Protein AF-A0A0B6Y7F7-F1 (afdb_monomer_lite)

InterPro domains:
  IPR023214 HAD superfamily [G3DSA:3.40.50.1000] (37-181)
  IPR036412 HAD-like superfamily [SSF56784] (35-90)

pLDDT: mean 81.98, std 19.44, range [33.53, 97.69]

Secondary structure (DSSP, 8-state):
--HHHHHHHHHHHHHHHT-SSSHHHHHHHHHHHHSSS-----------PPPTTHHHHHHHHHHTT-------SS-HHHHHHHHHHTTSS-TTSPPPEEE--SSHHHHHHHHHHHHHHHHHHHHHHTTTS------S----------TTT---PPPP-TTTT--EEE-HHHHHHHTSGGG---

Organism: NCBI:txid1028688

Sequence (182 aa):
IDEDVFNQWQKNHHEASTSMDDRDGKLDSIYEEIEQNMLLIGATAIEDKLQDGVPETIANLALAGIKIWVLTGDKQETAINIGYSCRLLTDEMEEPFIIDAETEEEVESQMKKALEDIDAAKNKRNKSGPDVAYHNGSTKREFSYDTDNGDVSMPEDDNADFALIMNGHSLAHALKPGLEMT

Foldseek 3Di:
DDPVVVVVLVVQCVVLCPDPPPSVVSNVVSVVVVPPPDDCPDDDDDQDDDDPCQLVVLVVCVVVVHDDDDDDPDDLVVVVSVCPVSVVDDPQADDEQEQDDQDLVSLLVSVVVVVVVLVVVLVVVVVPDDPDDDDDDDDDQDWDADPPPRDTDGDDDSPSRYHYHYDPNSVVSCPDPVNPDD

Structure (mmCIF, N/CA/C/O backbone):
data_AF-A0A0B6Y7F7-F1
#
_entry.id   AF-A0A0B6Y7F7-F1
#
loop_
_atom_site.group_PDB
_atom_site.id
_atom_site.type_symbol
_atom_site.label_atom_id
_atom_site.label_alt_id
_atom_site.label_comp_id
_atom_site.label_asym_id
_atom_site.label_entity_id
_atom_site.label_seq_id
_atom_site.pdbx_PDB_ins_code
_atom_site.Cartn_x
_atom_site.Cartn_y
_atom_site.Cartn_z
_atom_site.occupancy
_atom_site.B_iso_or_equiv
_atom_site.auth_seq_id
_atom_site.auth_comp_id
_atom_site.auth_asym_id
_atom_site.auth_atom_id
_atom_site.pdbx_PDB_model_num
ATOM 1 N N . ILE A 1 1 ? -23.070 -17.511 18.669 1.00 83.81 1 ILE A N 1
ATOM 2 C CA . ILE A 1 1 ? -23.006 -16.588 19.825 1.00 83.81 1 ILE A CA 1
ATOM 3 C C . ILE A 1 1 ? -24.232 -16.869 20.676 1.00 83.81 1 ILE A C 1
ATOM 5 O O . ILE A 1 1 ? -25.278 -17.150 20.100 1.00 83.81 1 ILE A O 1
ATOM 9 N N . ASP A 1 2 ? -24.070 -16.910 21.995 1.00 94.00 2 ASP A N 1
ATOM 10 C CA . ASP A 1 2 ? -25.171 -17.132 22.937 1.00 94.00 2 ASP A CA 1
ATOM 11 C C . ASP A 1 2 ? -26.113 -15.912 22.989 1.00 94.00 2 ASP A C 1
ATOM 13 O O . ASP A 1 2 ? -25.676 -14.783 22.758 1.00 94.00 2 ASP A O 1
ATOM 17 N N . GLU A 1 3 ? -27.401 -16.130 23.256 1.00 94.69 3 GLU A N 1
ATOM 18 C CA . GLU A 1 3 ? -28.424 -15.078 23.212 1.00 94.69 3 GLU A CA 1
ATOM 19 C C . GLU A 1 3 ? -28.204 -14.003 24.289 1.00 94.69 3 GLU A C 1
ATOM 21 O O . GLU A 1 3 ? -28.339 -12.814 23.999 1.00 94.69 3 GLU A O 1
ATOM 26 N N . ASP A 1 4 ? -27.775 -14.383 25.495 1.00 94.69 4 ASP A N 1
ATOM 27 C CA . ASP A 1 4 ? -27.517 -13.428 26.579 1.00 94.69 4 ASP A CA 1
ATOM 28 C C . ASP A 1 4 ? -26.302 -12.547 26.265 1.00 94.69 4 ASP A C 1
ATOM 30 O O . ASP A 1 4 ? -26.316 -11.334 26.496 1.00 94.69 4 ASP A O 1
ATOM 34 N N . VAL A 1 5 ? -25.267 -13.147 25.667 1.00 92.31 5 VAL A N 1
ATOM 35 C CA . VAL A 1 5 ? -24.068 -12.435 25.203 1.00 92.31 5 VAL A CA 1
ATOM 36 C C . VAL A 1 5 ? -24.435 -11.435 24.110 1.00 92.31 5 VAL A C 1
ATOM 38 O O . VAL A 1 5 ? -24.018 -10.279 24.169 1.00 92.31 5 VAL A O 1
ATOM 41 N N . PHE A 1 6 ? -25.250 -11.852 23.139 1.00 94.75 6 PHE A N 1
AT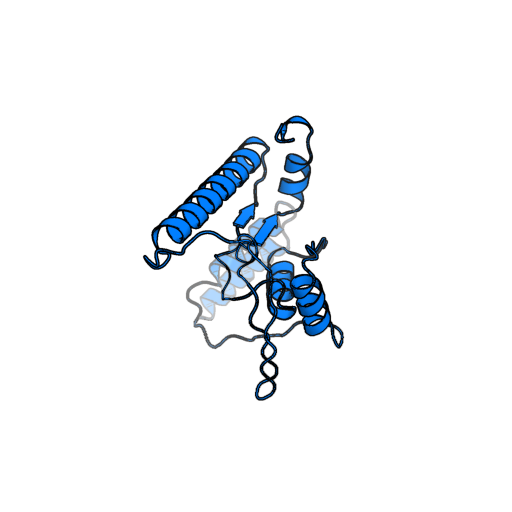OM 42 C CA . PHE A 1 6 ? -25.710 -10.967 22.073 1.00 94.75 6 PHE A CA 1
ATOM 43 C C . PHE A 1 6 ? -26.552 -9.806 22.612 1.00 94.75 6 PHE A C 1
ATOM 45 O O . PHE A 1 6 ? -26.316 -8.660 22.239 1.00 94.75 6 PHE A O 1
ATOM 52 N N . ASN A 1 7 ? -27.498 -10.073 23.515 1.00 96.19 7 ASN A N 1
ATOM 53 C CA . ASN A 1 7 ? -28.357 -9.040 24.097 1.00 96.19 7 ASN A CA 1
ATOM 54 C C . ASN A 1 7 ? -27.550 -8.007 24.898 1.00 96.19 7 ASN A C 1
ATOM 56 O O . ASN A 1 7 ? -27.803 -6.803 24.803 1.00 96.19 7 ASN A O 1
ATOM 60 N N . GLN A 1 8 ? -26.550 -8.459 25.661 1.00 95.19 8 GLN A N 1
ATOM 61 C CA . GLN A 1 8 ? -25.658 -7.563 26.392 1.00 95.19 8 GLN A CA 1
ATOM 62 C C . GLN A 1 8 ? -24.797 -6.722 25.441 1.00 95.19 8 GLN A C 1
ATOM 64 O O . GLN A 1 8 ? -24.706 -5.506 25.618 1.00 95.19 8 GLN A O 1
ATOM 69 N N . TRP A 1 9 ? -24.215 -7.344 24.413 1.00 95.94 9 TRP A N 1
ATOM 70 C CA . TRP A 1 9 ? -23.449 -6.636 23.387 1.00 95.94 9 TRP A CA 1
ATOM 71 C C . TRP A 1 9 ? -24.311 -5.606 22.647 1.00 95.94 9 TRP A C 1
ATOM 73 O O . TRP A 1 9 ? -23.900 -4.461 22.495 1.00 95.94 9 TRP A O 1
ATOM 83 N N . GLN A 1 10 ? -25.544 -5.958 22.269 1.00 96.56 10 GLN A N 1
ATOM 84 C CA . GLN A 1 10 ? -26.474 -5.062 21.575 1.00 96.56 10 GLN A CA 1
ATOM 85 C C . GLN A 1 10 ? -26.805 -3.821 22.409 1.00 96.56 10 GLN A C 1
ATOM 87 O O . GLN A 1 10 ? -26.907 -2.716 21.873 1.00 96.56 10 GLN A O 1
ATOM 92 N N . LYS A 1 11 ? -26.964 -3.983 23.726 1.00 96.69 11 LYS A N 1
ATOM 93 C CA . LYS A 1 11 ? -27.178 -2.852 24.630 1.00 96.69 11 LYS A CA 1
ATOM 94 C C . LYS A 1 11 ? -25.962 -1.922 24.652 1.00 96.69 11 LYS A C 1
ATOM 96 O O . LYS A 1 11 ? -26.125 -0.715 24.485 1.00 96.69 11 LYS A O 1
ATOM 101 N N . ASN A 1 12 ? -24.763 -2.483 24.799 1.00 95.81 12 ASN A N 1
ATOM 102 C CA . ASN A 1 12 ? -23.517 -1.716 24.814 1.00 95.81 12 ASN A CA 1
ATOM 103 C C . ASN A 1 12 ? -23.276 -1.010 23.466 1.00 95.81 12 ASN A C 1
ATOM 105 O O . ASN A 1 12 ? -22.910 0.163 23.433 1.00 95.81 12 ASN A O 1
ATOM 109 N N . HIS A 1 13 ? -23.565 -1.691 22.353 1.00 97.69 13 HIS A N 1
ATOM 110 C CA . HIS A 1 13 ? -23.526 -1.122 21.005 1.00 97.69 13 HIS A CA 1
ATOM 111 C C . HIS A 1 13 ? -24.481 0.062 20.864 1.00 97.69 13 HIS A C 1
ATOM 113 O O . HIS A 1 13 ? -24.090 1.113 20.357 1.00 97.69 13 HIS A O 1
ATOM 119 N N . HIS A 1 14 ? -25.711 -0.055 21.372 1.00 97.44 14 HIS A N 1
ATOM 120 C CA . HIS A 1 14 ? -26.667 1.047 21.328 1.00 97.44 14 HIS A CA 1
ATOM 121 C C . HIS A 1 14 ? -26.173 2.270 22.117 1.00 97.44 14 HIS A C 1
ATOM 123 O O . HIS A 1 14 ? -26.224 3.393 21.607 1.00 97.44 14 HIS A O 1
ATOM 129 N N . GLU A 1 15 ? -25.641 2.059 23.322 1.00 96.75 15 GLU A N 1
ATOM 130 C CA . GLU A 1 15 ? -25.060 3.118 24.156 1.00 96.75 15 GLU A CA 1
ATOM 131 C C . GLU A 1 15 ? -23.857 3.795 23.471 1.00 96.75 15 GLU A C 1
ATOM 133 O O . GLU A 1 15 ? -23.774 5.025 23.451 1.00 96.75 15 GLU A O 1
ATOM 138 N N . ALA A 1 16 ? -22.969 3.023 22.837 1.00 96.50 16 ALA A N 1
ATOM 139 C CA . ALA A 1 16 ? -21.851 3.556 22.058 1.00 96.50 16 ALA A CA 1
ATOM 140 C C . ALA A 1 16 ? -22.337 4.341 20.827 1.00 96.50 16 ALA A C 1
ATOM 142 O O . ALA A 1 16 ? -21.927 5.481 20.625 1.00 96.50 16 ALA A O 1
ATOM 143 N N . SER A 1 17 ? -23.277 3.790 20.051 1.00 96.75 17 SER A N 1
ATOM 144 C CA . SER A 1 17 ? -23.792 4.393 18.808 1.00 96.75 17 SER A CA 1
ATOM 145 C C . SER A 1 17 ? -24.520 5.726 19.011 1.00 96.75 17 SER A C 1
ATOM 147 O O . SER A 1 17 ? -24.557 6.565 18.108 1.00 96.75 17 SER A O 1
ATOM 149 N N . THR A 1 18 ? -25.088 5.929 20.201 1.00 97.19 18 THR A N 1
ATOM 150 C CA . THR A 1 18 ? -25.809 7.149 20.586 1.00 97.19 18 THR A CA 1
ATOM 151 C C . THR A 1 18 ? -24.943 8.124 21.383 1.00 97.19 18 THR A C 1
ATOM 153 O O . THR A 1 18 ? -25.425 9.182 21.793 1.00 97.19 18 THR A O 1
ATOM 156 N N . SER A 1 19 ? -23.660 7.806 21.587 1.00 96.12 19 SER A N 1
ATOM 157 C CA . SER A 1 19 ? -22.736 8.671 22.311 1.00 96.12 19 SER A CA 1
ATOM 158 C C . SER A 1 19 ? -22.403 9.935 21.517 1.00 96.12 19 SER A C 1
ATOM 160 O O . SER A 1 19 ? -22.168 9.887 20.310 1.00 96.12 19 SER A O 1
ATOM 162 N N . MET A 1 20 ? -22.370 11.074 22.211 1.00 96.44 20 MET A N 1
ATOM 163 C CA . MET A 1 20 ? -21.986 12.370 21.635 1.00 96.44 20 MET A CA 1
ATOM 164 C C . MET A 1 20 ? -20.474 12.618 21.717 1.00 96.44 20 MET A C 1
ATOM 166 O O . MET A 1 20 ? -19.950 13.425 20.955 1.00 96.44 20 MET A O 1
ATOM 170 N N . ASP A 1 21 ? -19.787 11.906 22.615 1.00 96.31 21 ASP A N 1
ATOM 171 C CA . ASP A 1 21 ? -18.350 12.024 22.854 1.00 96.31 21 ASP A CA 1
ATOM 172 C C . ASP A 1 21 ? -17.646 10.747 22.397 1.00 96.31 21 ASP A C 1
ATOM 174 O O . ASP A 1 21 ? -18.016 9.660 22.849 1.00 96.31 21 ASP A O 1
ATOM 178 N N . ASP A 1 22 ? -16.625 10.886 21.548 1.00 95.50 22 ASP A N 1
ATOM 179 C CA . ASP A 1 22 ? -15.765 9.788 21.073 1.00 95.50 22 ASP A CA 1
ATOM 180 C C . ASP A 1 22 ? -16.545 8.541 20.618 1.00 95.50 22 ASP A C 1
ATOM 182 O O . ASP A 1 22 ? -16.312 7.410 21.044 1.00 95.50 22 ASP A O 1
ATOM 186 N N . ARG A 1 23 ? -17.572 8.770 19.794 1.00 97.00 23 ARG A N 1
ATOM 187 C CA . ARG A 1 23 ? -18.459 7.709 19.312 1.00 97.00 23 ARG A CA 1
ATOM 188 C C . ARG A 1 23 ? -17.696 6.634 18.543 1.00 97.00 23 ARG A C 1
ATOM 190 O O . ARG A 1 23 ? -17.978 5.456 18.731 1.00 97.00 23 ARG A O 1
ATOM 197 N N . ASP A 1 24 ? -16.771 7.050 17.685 1.00 96.69 24 ASP A N 1
ATOM 198 C CA . ASP A 1 24 ? -16.078 6.148 16.768 1.00 96.69 24 ASP A CA 1
ATOM 199 C C . ASP A 1 24 ? -15.145 5.209 17.551 1.00 96.69 24 ASP A C 1
ATOM 201 O O . ASP A 1 24 ? -15.302 3.999 17.442 1.00 96.69 24 ASP A O 1
ATOM 205 N N . GLY A 1 25 ? -14.325 5.723 18.481 1.00 97.19 25 GLY A N 1
ATOM 206 C CA . GLY A 1 25 ? -13.470 4.872 19.321 1.00 97.19 25 GLY A CA 1
ATOM 207 C C . GLY A 1 25 ? -14.250 3.917 20.238 1.00 97.19 25 GLY A C 1
ATOM 208 O O . GLY A 1 25 ? -13.846 2.771 20.458 1.00 97.19 25 GLY A O 1
ATOM 209 N N . LYS A 1 26 ? -15.417 4.347 20.742 1.00 96.44 26 LYS A N 1
ATOM 210 C CA . LYS A 1 26 ? -16.312 3.470 21.517 1.00 96.44 26 LYS A CA 1
ATOM 211 C C . LYS A 1 26 ? -16.902 2.359 20.661 1.00 96.44 26 LYS A C 1
ATOM 213 O O . LYS A 1 26 ? -17.012 1.234 21.135 1.00 96.44 26 LYS A O 1
ATOM 218 N N . LEU A 1 27 ? -17.315 2.669 19.434 1.00 97.50 27 LEU A N 1
ATOM 219 C CA . LEU A 1 27 ? -17.835 1.666 18.510 1.00 97.50 27 LEU A CA 1
ATOM 220 C C . LEU A 1 27 ? -16.746 0.674 18.107 1.00 97.50 27 LEU A C 1
ATOM 222 O O . LEU A 1 27 ? -17.010 -0.522 18.161 1.00 97.50 27 LEU A O 1
ATOM 226 N N . ASP A 1 28 ? -15.539 1.151 17.805 1.00 97.31 28 ASP A N 1
ATOM 227 C CA . ASP A 1 28 ? -14.390 0.301 17.478 1.00 97.31 28 ASP A CA 1
ATOM 228 C C . ASP A 1 28 ? -14.111 -0.700 18.606 1.00 97.31 28 ASP A C 1
ATOM 230 O O . ASP A 1 28 ? -14.058 -1.904 18.367 1.00 97.31 28 ASP A O 1
ATOM 234 N N . SER A 1 29 ? -14.086 -0.231 19.858 1.00 95.69 29 SER A N 1
ATOM 235 C CA . SER A 1 29 ? -13.922 -1.105 21.030 1.00 95.69 29 SER A CA 1
ATOM 236 C C . SER A 1 29 ? -15.024 -2.176 21.125 1.00 95.69 29 SER A C 1
ATOM 238 O O . SER A 1 29 ? -14.749 -3.341 21.401 1.00 95.69 29 SER A O 1
ATOM 240 N N . ILE A 1 30 ? -16.286 -1.805 20.870 1.00 96.38 30 ILE A N 1
ATOM 241 C CA . ILE A 1 30 ? -17.426 -2.739 20.901 1.00 96.38 30 ILE A CA 1
ATOM 242 C C . ILE A 1 30 ? -17.367 -3.758 19.752 1.00 96.38 30 ILE A C 1
ATOM 244 O O . ILE A 1 30 ? -17.801 -4.902 19.925 1.00 96.38 30 ILE A O 1
ATOM 248 N N . TYR A 1 31 ? -16.861 -3.374 18.580 1.00 96.25 31 TYR A N 1
ATOM 249 C CA . TYR A 1 31 ? -16.666 -4.297 17.461 1.00 96.25 31 TYR A CA 1
ATOM 250 C C . TYR A 1 31 ? -15.527 -5.277 17.740 1.00 96.25 31 TYR A C 1
ATOM 252 O O . TYR A 1 31 ? -15.712 -6.483 17.576 1.00 96.25 31 TYR A O 1
ATOM 260 N N . GLU A 1 32 ? -14.406 -4.800 18.282 1.00 95.56 32 GLU A N 1
ATOM 261 C CA . GLU A 1 32 ? -13.294 -5.663 18.676 1.00 95.56 32 GLU A CA 1
ATOM 262 C C . GLU A 1 32 ? -13.718 -6.733 19.690 1.00 95.56 32 GLU A C 1
ATOM 264 O O . GLU A 1 32 ? -13.277 -7.874 19.578 1.00 95.56 32 GLU A O 1
ATOM 269 N N . GLU A 1 33 ? -14.605 -6.422 20.643 1.00 92.31 33 GLU A N 1
ATOM 270 C CA . GLU A 1 33 ? -15.106 -7.395 21.628 1.00 92.31 33 GLU A CA 1
ATOM 271 C C . GLU A 1 33 ? -15.813 -8.604 20.990 1.00 92.31 33 GLU A C 1
ATOM 273 O O . GLU A 1 33 ? -15.671 -9.732 21.476 1.00 92.31 33 GLU A O 1
ATOM 278 N N . ILE A 1 34 ? -16.585 -8.390 19.917 1.00 93.38 34 ILE A N 1
ATOM 279 C CA . ILE A 1 34 ? -17.373 -9.450 19.268 1.00 93.38 34 ILE A CA 1
ATOM 280 C C . ILE A 1 34 ? -16.613 -10.152 18.137 1.00 93.38 34 ILE A C 1
ATOM 282 O O . ILE A 1 34 ? -16.885 -11.320 17.857 1.00 93.38 34 ILE A O 1
ATOM 286 N N . GLU A 1 35 ? -15.625 -9.492 17.533 1.00 94.25 35 GLU A N 1
ATOM 287 C CA . GLU A 1 35 ? -14.781 -10.020 16.448 1.00 94.25 35 GLU A CA 1
ATOM 288 C C . GLU A 1 35 ? -13.630 -10.920 16.947 1.00 94.25 35 GLU A C 1
ATOM 290 O O . GLU A 1 35 ? -12.629 -11.142 16.265 1.00 94.25 35 GLU A O 1
ATOM 295 N N . GLN A 1 36 ? -13.775 -11.510 18.136 1.00 91.50 36 GLN A N 1
ATOM 296 C CA . GLN A 1 36 ? -12.813 -12.452 18.710 1.00 91.50 36 GLN A CA 1
ATOM 297 C C . GLN A 1 36 ? -13.138 -13.906 18.344 1.00 91.50 36 GLN A C 1
ATOM 299 O O . GLN A 1 36 ? -14.297 -14.298 18.208 1.00 91.50 36 GLN A O 1
ATOM 304 N N . ASN A 1 37 ? -12.108 -14.758 18.274 1.00 92.31 37 ASN A N 1
ATOM 305 C CA . ASN A 1 37 ? -12.241 -16.208 18.045 1.00 92.31 37 ASN A CA 1
ATOM 306 C C . ASN A 1 37 ? -13.016 -16.583 16.763 1.00 92.31 37 ASN A C 1
ATOM 308 O O . ASN A 1 37 ? -13.730 -17.590 16.726 1.00 92.31 37 ASN A O 1
ATOM 312 N N . MET A 1 38 ? -12.882 -15.778 15.707 1.00 94.00 38 MET A N 1
ATOM 313 C CA . MET A 1 38 ? -13.478 -16.073 14.406 1.00 94.00 38 MET A CA 1
ATOM 314 C C . MET A 1 38 ? -12.866 -17.332 13.775 1.00 94.00 38 MET A C 1
ATOM 316 O O . MET A 1 38 ? -11.679 -17.622 13.930 1.00 94.00 38 MET A O 1
ATOM 320 N N . LEU A 1 39 ? -13.681 -18.071 13.020 1.00 94.88 39 LEU A N 1
ATOM 321 C CA . LEU A 1 39 ? -13.223 -19.193 12.203 1.00 94.88 39 LEU A CA 1
ATOM 322 C C . LEU A 1 39 ? -12.993 -18.710 10.769 1.00 94.88 39 LEU A C 1
ATOM 324 O O . LEU A 1 39 ? -13.930 -18.247 10.119 1.00 94.88 39 LEU A O 1
ATOM 328 N N . LEU A 1 40 ? -11.772 -18.866 10.255 1.00 95.19 40 LEU A N 1
ATOM 329 C CA . LEU A 1 40 ? -11.486 -18.606 8.845 1.00 95.19 40 LEU A CA 1
ATOM 330 C C . LEU A 1 40 ? -12.227 -19.629 7.969 1.00 95.19 40 LEU A C 1
ATOM 332 O O . LEU A 1 40 ? -11.885 -20.810 7.957 1.00 95.19 40 LEU A O 1
ATOM 336 N N . ILE A 1 41 ? -13.239 -19.166 7.235 1.00 96.94 41 ILE A N 1
ATOM 337 C CA . ILE A 1 41 ? -14.043 -20.005 6.330 1.00 96.94 41 ILE A CA 1
ATOM 338 C C . ILE A 1 41 ? -13.497 -20.043 4.896 1.00 96.94 41 ILE A C 1
ATOM 340 O O . ILE A 1 41 ? -13.789 -20.975 4.151 1.00 96.94 41 ILE A O 1
ATOM 344 N N . GLY A 1 42 ? -12.713 -19.038 4.506 1.00 95.38 42 GLY A N 1
ATOM 345 C CA . GLY A 1 42 ? -12.159 -18.893 3.166 1.00 95.38 42 GLY A CA 1
ATOM 346 C C . GLY A 1 42 ? -11.635 -17.480 2.923 1.00 95.38 42 GLY A C 1
ATOM 347 O O . GLY A 1 42 ? -11.749 -16.612 3.786 1.00 95.38 42 GLY A O 1
ATOM 348 N N . ALA A 1 43 ? -11.074 -17.265 1.738 1.00 95.62 43 ALA A N 1
ATOM 349 C CA . ALA A 1 43 ? -10.599 -15.972 1.264 1.00 95.62 43 ALA A CA 1
ATOM 350 C C . ALA A 1 43 ? -11.141 -15.725 -0.149 1.00 95.62 43 ALA A C 1
ATOM 352 O O . ALA A 1 43 ? -11.353 -16.668 -0.914 1.00 95.62 43 ALA A O 1
ATOM 353 N N . THR A 1 44 ? -11.367 -14.462 -0.494 1.00 93.75 44 THR A N 1
ATOM 354 C CA . THR A 1 44 ? -11.716 -14.044 -1.855 1.00 93.75 44 THR A CA 1
ATOM 355 C C . THR A 1 44 ? -10.542 -13.290 -2.460 1.00 93.75 44 THR A C 1
ATOM 357 O O . THR A 1 44 ? -9.946 -12.462 -1.780 1.00 93.75 44 THR A O 1
ATOM 360 N N . ALA A 1 45 ? -10.251 -13.528 -3.735 1.00 89.50 45 ALA A N 1
ATOM 361 C CA . ALA A 1 45 ? -9.313 -12.723 -4.507 1.00 89.50 45 ALA A CA 1
ATOM 362 C C . ALA A 1 45 ? -10.101 -11.987 -5.592 1.00 89.50 45 ALA A C 1
ATOM 364 O O . ALA A 1 45 ? -10.858 -12.612 -6.338 1.00 89.50 45 ALA A O 1
ATOM 365 N N . ILE A 1 46 ? -9.957 -10.665 -5.640 1.00 86.69 46 ILE A N 1
ATOM 366 C CA . ILE A 1 46 ? -10.521 -9.817 -6.689 1.00 86.69 46 ILE A CA 1
ATOM 367 C C . ILE A 1 46 ? -9.337 -9.204 -7.421 1.00 86.69 46 ILE A C 1
ATOM 369 O O . ILE A 1 46 ? -8.448 -8.641 -6.791 1.00 86.69 46 ILE A O 1
ATOM 373 N N . GLU A 1 47 ? -9.323 -9.354 -8.738 1.00 82.81 47 GLU A N 1
ATOM 374 C CA . GLU A 1 47 ? -8.286 -8.796 -9.597 1.00 82.81 47 GLU A CA 1
ATOM 375 C C . GLU A 1 47 ? -8.726 -7.423 -10.111 1.00 82.81 47 GLU A C 1
ATOM 377 O O . GLU A 1 47 ? -9.809 -7.291 -10.697 1.00 82.81 47 GLU A O 1
ATOM 382 N N . ASP A 1 48 ? -7.881 -6.411 -9.917 1.00 82.31 48 ASP A N 1
ATOM 383 C CA . ASP A 1 48 ? -8.078 -5.104 -10.534 1.00 82.31 48 ASP A CA 1
ATOM 384 C C . ASP A 1 48 ? -7.725 -5.174 -12.016 1.00 82.31 48 ASP A C 1
ATOM 386 O O . ASP A 1 48 ? -6.579 -5.397 -12.412 1.00 82.31 48 ASP A O 1
ATOM 390 N N . LYS A 1 49 ? -8.737 -4.979 -12.863 1.00 87.94 49 LYS A N 1
ATOM 391 C CA . LYS A 1 49 ? -8.547 -5.052 -14.309 1.00 87.94 49 LYS A CA 1
ATOM 392 C C . LYS A 1 49 ? -7.691 -3.897 -14.805 1.00 87.94 49 LYS A C 1
ATOM 394 O O . LYS A 1 49 ? -8.098 -2.735 -14.761 1.00 87.94 49 LYS A O 1
ATOM 399 N N . LEU A 1 50 ? -6.551 -4.253 -15.381 1.00 90.12 50 LEU A N 1
ATOM 400 C CA . LEU A 1 50 ? -5.726 -3.340 -16.155 1.00 90.12 50 LEU A CA 1
ATOM 401 C C . LEU A 1 50 ? -6.351 -3.059 -17.524 1.00 90.12 50 LEU A C 1
ATOM 403 O O . LEU A 1 50 ? -7.190 -3.812 -18.023 1.00 90.12 50 LEU A O 1
ATOM 407 N N . GLN A 1 51 ? -5.929 -1.955 -18.138 1.00 93.69 51 GLN A N 1
ATOM 408 C CA . GLN A 1 51 ? -6.256 -1.688 -19.536 1.00 93.69 51 GLN A CA 1
ATOM 409 C C . GLN A 1 51 ? -5.509 -2.670 -20.449 1.00 93.69 51 GLN A C 1
ATOM 411 O O . GLN A 1 51 ? -4.411 -3.130 -20.120 1.00 93.69 51 GLN A O 1
ATOM 416 N N . ASP A 1 52 ? -6.090 -2.949 -21.615 1.00 94.06 52 ASP A N 1
ATOM 417 C CA . ASP A 1 52 ? -5.502 -3.850 -22.605 1.00 94.06 52 ASP A CA 1
ATOM 418 C C . ASP A 1 52 ? -4.096 -3.381 -23.014 1.00 94.06 52 ASP A C 1
ATOM 420 O O . ASP A 1 52 ? -3.889 -2.218 -23.369 1.00 94.06 52 ASP A O 1
ATOM 424 N N . GLY A 1 53 ? -3.124 -4.295 -22.986 1.00 91.88 53 GLY A N 1
ATOM 425 C CA . GLY A 1 53 ? -1.752 -4.022 -23.417 1.00 91.88 53 GLY A CA 1
ATOM 426 C C . GLY A 1 53 ? -0.861 -3.330 -22.380 1.00 91.88 53 GLY A C 1
ATOM 427 O O . GLY A 1 53 ? 0.300 -3.044 -22.686 1.00 91.88 53 GLY A O 1
ATOM 428 N N . VAL A 1 54 ? -1.367 -3.010 -21.179 1.00 94.62 54 VAL A N 1
ATOM 429 C CA . VAL A 1 54 ? -0.570 -2.341 -20.133 1.00 94.62 54 VAL A CA 1
ATOM 430 C C . VAL A 1 54 ? 0.641 -3.179 -19.705 1.00 94.62 54 VAL A C 1
ATOM 432 O O . VAL A 1 54 ? 1.747 -2.635 -19.765 1.00 94.62 54 VAL A O 1
ATOM 435 N N . PRO A 1 55 ? 0.501 -4.469 -19.334 1.00 89.12 55 PRO A N 1
ATOM 436 C CA . PRO A 1 55 ? 1.648 -5.279 -18.919 1.00 89.12 55 PRO A CA 1
ATOM 437 C C . PRO A 1 55 ? 2.716 -5.398 -20.013 1.00 89.12 55 PRO A C 1
ATOM 439 O O . PRO A 1 55 ? 3.908 -5.254 -19.749 1.00 89.12 55 PRO A O 1
ATOM 442 N N . GLU A 1 56 ? 2.300 -5.610 -21.264 1.00 90.62 56 GLU A N 1
ATOM 443 C CA . GLU A 1 56 ? 3.203 -5.740 -22.409 1.00 90.62 56 GLU A CA 1
ATOM 444 C C . GLU A 1 56 ? 3.930 -4.426 -22.702 1.00 90.62 56 GLU A C 1
ATOM 446 O O . GLU A 1 56 ? 5.115 -4.419 -23.035 1.00 90.62 56 GLU A O 1
ATOM 451 N N . THR A 1 57 ? 3.233 -3.296 -22.575 1.00 93.44 57 THR A N 1
ATOM 452 C CA . THR A 1 57 ? 3.826 -1.974 -22.794 1.00 93.44 57 THR A CA 1
ATOM 453 C C . THR A 1 57 ? 4.864 -1.660 -21.724 1.00 93.44 57 THR A C 1
ATOM 455 O O . THR A 1 57 ? 5.967 -1.238 -22.066 1.00 93.44 57 THR A O 1
ATOM 458 N N . ILE A 1 58 ? 4.548 -1.899 -20.449 1.00 90.06 58 ILE A N 1
ATOM 459 C CA . ILE A 1 58 ? 5.477 -1.681 -19.331 1.00 90.06 58 ILE A CA 1
ATOM 460 C C . ILE A 1 58 ? 6.720 -2.554 -19.494 1.00 90.06 58 ILE A C 1
ATOM 462 O O . ILE A 1 58 ? 7.830 -2.027 -19.435 1.00 90.06 58 ILE A O 1
ATOM 466 N N . ALA A 1 59 ? 6.547 -3.841 -19.806 1.00 83.88 59 ALA A N 1
ATOM 467 C CA . ALA A 1 59 ? 7.662 -4.744 -20.068 1.00 83.88 59 ALA A CA 1
ATOM 468 C C . ALA A 1 59 ? 8.546 -4.242 -21.222 1.00 83.88 59 ALA A C 1
ATOM 470 O O . ALA A 1 59 ? 9.761 -4.154 -21.077 1.00 83.88 59 ALA A O 1
ATOM 471 N N . ASN A 1 60 ? 7.959 -3.826 -22.348 1.00 86.81 60 ASN A N 1
ATOM 472 C CA . ASN A 1 60 ? 8.724 -3.307 -23.487 1.00 86.81 60 ASN A CA 1
ATOM 473 C C . ASN A 1 60 ? 9.480 -2.009 -23.166 1.00 86.81 60 ASN A C 1
ATOM 475 O O . ASN A 1 60 ? 10.605 -1.818 -23.629 1.00 86.81 60 ASN A O 1
ATOM 479 N N . LEU A 1 61 ? 8.881 -1.110 -22.380 1.00 89.50 61 LEU A N 1
ATOM 480 C CA . LEU A 1 61 ? 9.544 0.114 -21.927 1.00 89.50 61 LEU A CA 1
ATOM 481 C C . LEU A 1 61 ? 10.716 -0.213 -20.988 1.00 89.50 61 LEU A C 1
ATOM 483 O O . LEU A 1 61 ? 11.801 0.344 -21.160 1.00 89.50 61 LEU A O 1
ATOM 487 N N . ALA A 1 62 ? 10.532 -1.157 -20.063 1.00 83.81 62 ALA A N 1
ATOM 488 C CA . ALA A 1 62 ? 11.596 -1.636 -19.186 1.00 83.81 62 ALA A CA 1
ATOM 489 C C . ALA A 1 62 ? 12.740 -2.287 -19.987 1.00 83.81 62 ALA A C 1
ATOM 491 O O . ALA A 1 62 ? 13.900 -1.923 -19.791 1.00 83.81 62 ALA A O 1
ATOM 492 N N . LEU A 1 63 ? 12.424 -3.146 -20.967 1.00 79.69 63 LEU A N 1
ATOM 493 C CA . LEU A 1 63 ? 13.395 -3.752 -21.894 1.00 79.69 63 LEU A CA 1
ATOM 494 C C . LEU A 1 63 ? 14.150 -2.710 -22.734 1.00 79.69 63 LEU A C 1
ATOM 496 O O . LEU A 1 63 ? 15.307 -2.914 -23.096 1.00 79.69 63 LEU A O 1
ATOM 500 N N . ALA A 1 64 ? 13.523 -1.570 -2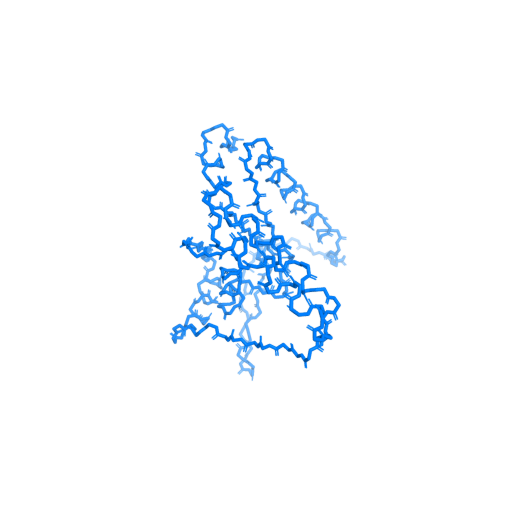3.028 1.00 87.06 64 ALA A N 1
ATOM 501 C CA . ALA A 1 64 ? 14.171 -0.443 -23.695 1.00 87.06 64 ALA A CA 1
ATOM 502 C C . ALA A 1 64 ? 15.080 0.385 -22.759 1.00 87.06 64 ALA A C 1
ATOM 504 O O . ALA A 1 64 ? 15.662 1.382 -23.194 1.00 87.06 64 ALA A O 1
ATOM 505 N N . GLY A 1 65 ? 15.212 -0.003 -21.486 1.00 83.19 65 GLY A N 1
ATOM 506 C CA . GLY A 1 65 ? 15.997 0.702 -20.474 1.00 83.19 65 GLY A CA 1
ATOM 507 C C . GLY A 1 65 ? 15.316 1.959 -19.927 1.00 83.19 65 GLY A C 1
ATOM 508 O O . GLY A 1 65 ? 15.986 2.820 -19.353 1.00 83.19 65 GLY A O 1
ATOM 509 N N . ILE A 1 66 ? 14.000 2.103 -20.113 1.00 88.00 66 ILE A N 1
ATOM 510 C CA . ILE A 1 66 ? 13.234 3.245 -19.607 1.00 88.00 66 ILE A CA 1
ATOM 511 C C . ILE A 1 66 ? 12.829 2.953 -18.163 1.00 88.00 66 ILE A C 1
ATOM 513 O O . ILE A 1 66 ? 12.165 1.960 -17.881 1.00 88.00 66 ILE A O 1
ATOM 517 N N . LYS A 1 67 ? 13.215 3.837 -17.237 1.00 88.62 67 LYS A N 1
ATOM 518 C CA . LYS A 1 67 ? 12.815 3.736 -15.829 1.00 88.62 67 LYS A CA 1
ATOM 519 C C . LYS A 1 67 ? 11.388 4.264 -15.666 1.00 88.62 67 LYS A C 1
ATOM 521 O O . LYS A 1 67 ? 11.084 5.378 -16.089 1.00 88.62 67 LYS A O 1
ATOM 526 N N . ILE A 1 68 ? 10.523 3.453 -15.065 1.00 90.56 68 ILE A N 1
ATOM 527 C CA . ILE A 1 68 ? 9.086 3.715 -14.939 1.00 90.56 68 ILE A CA 1
ATOM 528 C C . ILE A 1 68 ? 8.781 4.057 -13.487 1.00 90.56 68 ILE A C 1
ATOM 530 O O . ILE A 1 68 ? 9.194 3.345 -12.579 1.00 90.56 68 ILE A O 1
ATOM 534 N N . TRP A 1 69 ? 8.096 5.178 -13.277 1.00 93.62 69 TRP A N 1
ATOM 535 C CA . TRP A 1 69 ? 7.702 5.666 -11.958 1.00 93.62 69 TRP A CA 1
ATOM 536 C C . TRP A 1 69 ? 6.182 5.765 -11.937 1.00 93.62 69 TRP A C 1
ATOM 538 O O . TRP A 1 69 ? 5.589 6.369 -12.835 1.00 93.62 69 TRP A O 1
ATOM 548 N N . VAL A 1 70 ? 5.551 5.181 -10.922 1.00 94.25 70 VAL A N 1
ATOM 549 C CA . VAL A 1 70 ? 4.100 5.251 -10.733 1.00 94.25 70 VAL A CA 1
ATOM 550 C C . VAL A 1 70 ? 3.817 6.224 -9.600 1.00 94.25 70 VAL A C 1
ATOM 552 O O . VAL A 1 70 ? 4.188 5.979 -8.457 1.00 94.25 70 VAL A O 1
ATOM 555 N N . LEU A 1 71 ? 3.154 7.334 -9.921 1.00 95.44 71 LEU A N 1
ATOM 556 C CA . LEU A 1 71 ? 2.626 8.267 -8.931 1.00 95.44 71 LEU A CA 1
ATOM 557 C C . LEU A 1 71 ? 1.114 8.081 -8.872 1.00 95.44 71 LEU A C 1
ATOM 559 O O . LEU A 1 71 ? 0.419 8.328 -9.858 1.00 95.44 71 LEU A O 1
ATOM 563 N N . THR A 1 72 ? 0.612 7.637 -7.725 1.00 94.56 72 THR A N 1
ATOM 564 C CA . THR A 1 72 ? -0.815 7.392 -7.508 1.00 94.56 72 THR A CA 1
ATOM 565 C C . THR A 1 72 ? -1.274 8.001 -6.189 1.00 94.56 72 THR A C 1
ATOM 567 O O . THR A 1 72 ? -0.489 8.142 -5.255 1.00 94.56 72 THR A O 1
ATOM 570 N N . GLY A 1 73 ? -2.547 8.394 -6.136 1.00 93.75 73 GLY A N 1
ATOM 571 C CA . GLY A 1 73 ? -3.229 8.812 -4.907 1.00 93.75 73 GLY A CA 1
ATOM 572 C C . GLY A 1 73 ? -4.009 7.678 -4.238 1.00 93.75 73 GLY A C 1
ATOM 573 O O . GLY A 1 73 ? -4.782 7.941 -3.321 1.00 93.75 73 GLY A O 1
ATOM 574 N N . ASP A 1 74 ? -3.868 6.450 -4.740 1.00 93.88 74 ASP A N 1
ATOM 575 C CA . ASP A 1 74 ? -4.448 5.250 -4.138 1.00 93.88 74 ASP A CA 1
ATOM 576 C C . ASP A 1 74 ? -3.650 4.807 -2.901 1.00 93.88 74 ASP A C 1
ATOM 578 O O . ASP A 1 74 ? -2.550 5.299 -2.636 1.00 93.88 74 ASP A O 1
ATOM 582 N N . LYS A 1 75 ? -4.202 3.864 -2.138 1.00 91.88 75 LYS A N 1
ATOM 583 C CA . LYS A 1 75 ? -3.509 3.247 -1.008 1.00 91.88 75 LYS A CA 1
ATOM 584 C C . LYS A 1 75 ? -2.275 2.473 -1.470 1.00 91.88 75 LYS A C 1
ATOM 586 O O . LYS A 1 75 ? -2.218 1.963 -2.592 1.00 91.88 75 LYS A O 1
ATOM 591 N N . GLN A 1 76 ? -1.305 2.351 -0.568 1.00 93.50 76 GLN A N 1
ATOM 592 C CA . GLN A 1 76 ? -0.046 1.660 -0.830 1.00 93.50 76 GLN A CA 1
ATOM 593 C C . GLN A 1 76 ? -0.275 0.207 -1.259 1.00 93.50 76 GLN A C 1
ATOM 595 O O . GLN A 1 76 ? 0.316 -0.243 -2.237 1.00 93.50 76 GLN A O 1
ATOM 600 N N . GLU A 1 77 ? -1.167 -0.513 -0.582 1.00 91.94 77 GLU A N 1
ATOM 601 C CA . GLU A 1 77 ? -1.469 -1.915 -0.874 1.00 91.94 77 GLU A CA 1
ATOM 602 C C . GLU A 1 77 ? -2.040 -2.081 -2.288 1.00 91.94 77 GLU A C 1
ATOM 604 O O . GLU A 1 77 ? -1.646 -2.992 -3.016 1.00 91.94 77 GLU A O 1
ATOM 609 N N . THR A 1 78 ? -2.914 -1.163 -2.716 1.00 92.19 78 THR A N 1
ATOM 610 C CA . THR A 1 78 ? -3.451 -1.160 -4.082 1.00 92.19 78 THR A CA 1
ATOM 611 C C . THR A 1 78 ? -2.353 -0.873 -5.100 1.00 92.19 78 THR A C 1
ATOM 613 O O . THR A 1 78 ? -2.258 -1.559 -6.115 1.00 92.19 78 THR A O 1
ATOM 616 N N . ALA A 1 79 ? -1.481 0.102 -4.828 1.00 92.50 79 ALA A N 1
ATOM 617 C CA . ALA A 1 79 ? -0.373 0.442 -5.717 1.00 92.50 79 ALA A CA 1
ATOM 618 C C . ALA A 1 79 ? 0.587 -0.742 -5.920 1.00 92.50 79 ALA A C 1
ATOM 620 O O . ALA A 1 79 ? 1.010 -1.002 -7.047 1.00 92.50 79 ALA A O 1
ATOM 621 N N . ILE A 1 80 ? 0.877 -1.489 -4.851 1.00 92.94 80 ILE A N 1
ATOM 622 C CA . ILE A 1 80 ? 1.691 -2.710 -4.896 1.00 92.94 80 ILE A CA 1
ATOM 623 C C . ILE A 1 80 ? 1.006 -3.777 -5.751 1.00 92.94 80 ILE A C 1
ATOM 625 O O . ILE A 1 80 ? 1.617 -4.300 -6.682 1.00 92.94 80 ILE A O 1
ATOM 629 N N . ASN A 1 81 ? -0.277 -4.052 -5.496 1.00 91.25 81 ASN A N 1
ATOM 630 C CA . ASN A 1 81 ? -1.042 -5.036 -6.266 1.00 91.25 81 ASN A CA 1
ATOM 631 C C . ASN A 1 81 ? -1.082 -4.692 -7.762 1.00 91.25 81 ASN A C 1
ATOM 633 O O . ASN A 1 81 ? -0.903 -5.572 -8.607 1.00 91.25 81 ASN A O 1
ATOM 637 N N . ILE A 1 82 ? -1.265 -3.413 -8.105 1.00 91.44 82 ILE A N 1
ATOM 638 C CA . ILE A 1 82 ? -1.207 -2.937 -9.492 1.00 91.44 82 ILE A CA 1
ATOM 639 C C . ILE A 1 82 ? 0.203 -3.088 -10.066 1.00 91.44 82 ILE A C 1
ATOM 641 O O . ILE A 1 82 ? 0.335 -3.512 -11.213 1.00 91.44 82 ILE A O 1
ATOM 645 N N . GLY A 1 83 ? 1.244 -2.794 -9.281 1.00 91.69 83 GLY A N 1
ATOM 646 C CA . GLY A 1 83 ? 2.643 -2.983 -9.662 1.00 91.69 83 GLY A CA 1
ATOM 647 C C . GLY A 1 83 ? 2.955 -4.425 -10.069 1.00 91.69 83 GLY A C 1
ATOM 648 O O . GLY A 1 83 ? 3.552 -4.640 -11.124 1.00 91.69 83 GLY A O 1
ATOM 649 N N . TYR A 1 84 ? 2.483 -5.407 -9.297 1.00 91.00 84 TYR A N 1
ATOM 650 C CA . TYR A 1 84 ? 2.595 -6.825 -9.657 1.00 91.00 84 TYR A CA 1
ATOM 651 C C . TYR A 1 84 ? 1.732 -7.190 -10.868 1.00 91.00 84 TYR A C 1
ATOM 653 O O . TYR A 1 84 ? 2.207 -7.829 -11.807 1.00 91.00 84 TYR A O 1
ATOM 661 N N . SER A 1 85 ? 0.480 -6.727 -10.904 1.00 90.12 85 SER A N 1
ATOM 662 C CA . SER A 1 85 ? -0.451 -7.027 -12.003 1.00 90.12 85 SER A CA 1
ATOM 663 C C . SER A 1 85 ? 0.079 -6.542 -13.356 1.00 90.12 85 SER A C 1
ATOM 665 O O . SER A 1 85 ? -0.140 -7.175 -14.390 1.00 90.12 85 SER A O 1
ATOM 667 N N . CYS A 1 86 ? 0.795 -5.415 -13.366 1.00 88.75 86 CYS A N 1
ATOM 668 C CA . CYS A 1 86 ? 1.339 -4.805 -14.573 1.00 88.75 86 CYS A CA 1
ATOM 669 C C . CYS A 1 86 ? 2.801 -5.190 -14.861 1.00 88.75 86 CYS A C 1
ATOM 671 O O . CYS A 1 86 ? 3.374 -4.686 -15.827 1.00 88.75 86 CYS A O 1
ATOM 673 N N . ARG A 1 87 ? 3.376 -6.109 -14.066 1.00 85.75 87 ARG A N 1
ATOM 674 C CA . ARG A 1 87 ? 4.769 -6.591 -14.152 1.00 85.75 87 ARG A CA 1
ATOM 675 C C . ARG A 1 87 ? 5.822 -5.495 -13.989 1.00 85.75 87 ARG A C 1
ATOM 677 O O . ARG A 1 87 ? 6.936 -5.621 -14.487 1.00 85.75 87 ARG A O 1
ATOM 684 N N . LEU A 1 88 ? 5.463 -4.410 -13.307 1.00 89.06 88 LEU A N 1
ATOM 685 C CA . LEU A 1 88 ? 6.438 -3.436 -12.827 1.00 89.06 88 LEU A CA 1
ATOM 686 C C . LEU A 1 88 ? 7.192 -3.985 -11.612 1.00 89.06 88 LEU A C 1
ATOM 688 O O . LEU A 1 88 ? 8.374 -3.705 -11.455 1.00 89.06 88 LEU A O 1
ATOM 692 N N . LEU A 1 89 ? 6.493 -4.754 -10.776 1.00 89.38 89 LEU A N 1
ATOM 693 C CA . LEU A 1 89 ? 7.058 -5.582 -9.718 1.00 89.38 89 LEU A CA 1
ATOM 694 C C . LEU A 1 89 ? 6.971 -7.042 -10.162 1.00 89.38 89 LEU A C 1
ATOM 696 O O . LEU A 1 89 ? 5.956 -7.461 -10.725 1.00 89.38 89 LEU A O 1
ATOM 700 N N . THR A 1 90 ? 8.022 -7.813 -9.915 1.00 85.88 90 THR A N 1
ATOM 701 C CA . THR A 1 90 ? 8.078 -9.237 -10.266 1.00 85.88 90 THR A CA 1
ATOM 702 C C . THR A 1 90 ? 8.620 -10.042 -9.100 1.00 85.88 90 THR A C 1
ATOM 704 O O . THR A 1 90 ? 9.480 -9.549 -8.380 1.00 85.88 90 THR A O 1
ATOM 707 N N . ASP A 1 91 ? 8.196 -11.296 -8.965 1.00 83.12 91 ASP A N 1
ATOM 708 C CA . ASP A 1 91 ? 8.662 -12.196 -7.895 1.00 83.12 91 ASP A CA 1
ATOM 709 C C . ASP A 1 91 ? 10.167 -12.531 -7.979 1.00 83.12 91 ASP A C 1
ATOM 711 O O . ASP A 1 91 ? 10.734 -13.090 -7.046 1.00 83.12 91 ASP A O 1
ATOM 715 N N . GLU A 1 92 ? 10.815 -12.214 -9.105 1.00 82.12 92 GLU A N 1
ATOM 716 C CA . GLU A 1 92 ? 12.265 -12.353 -9.309 1.00 82.12 92 GLU A CA 1
ATOM 717 C C . GLU A 1 92 ? 13.071 -11.185 -8.716 1.00 82.12 92 GLU A C 1
ATOM 719 O O . GLU A 1 92 ? 14.277 -11.318 -8.510 1.00 82.12 92 GLU A O 1
ATOM 724 N N . MET A 1 93 ? 12.417 -10.050 -8.440 1.00 84.19 93 MET A N 1
ATOM 725 C CA . MET A 1 93 ? 13.049 -8.908 -7.780 1.00 84.19 93 MET A CA 1
ATOM 726 C C . MET A 1 93 ? 13.262 -9.213 -6.297 1.00 84.19 93 MET A C 1
ATOM 728 O O . MET A 1 93 ? 12.547 -10.007 -5.686 1.00 84.19 93 MET A O 1
ATOM 732 N N . GLU A 1 94 ? 14.230 -8.532 -5.694 1.00 84.88 94 GLU A N 1
ATOM 733 C CA . GLU A 1 94 ? 14.332 -8.461 -4.241 1.00 84.88 94 GLU A CA 1
ATOM 734 C C . GLU A 1 94 ? 13.077 -7.787 -3.671 1.00 84.88 94 GLU A C 1
ATOM 736 O O . GLU A 1 94 ? 12.441 -6.953 -4.327 1.00 84.88 94 GLU A O 1
ATOM 741 N N . GLU A 1 95 ? 12.740 -8.136 -2.428 1.00 86.44 95 GLU A N 1
ATOM 742 C CA . GLU A 1 95 ? 11.598 -7.554 -1.721 1.00 86.44 95 GLU A CA 1
ATOM 743 C C . GLU A 1 95 ? 11.618 -6.016 -1.820 1.00 86.44 95 GLU A C 1
ATOM 745 O O . GLU A 1 95 ? 12.650 -5.399 -1.521 1.00 86.44 95 GLU A O 1
ATOM 750 N N . PRO A 1 96 ? 10.506 -5.376 -2.233 1.00 91.19 96 PRO A N 1
ATOM 751 C CA . PRO A 1 96 ? 10.461 -3.932 -2.396 1.00 91.19 96 PRO A CA 1
ATOM 752 C C . PRO A 1 96 ? 10.853 -3.187 -1.116 1.00 91.19 96 PRO A C 1
ATOM 754 O O . PRO A 1 96 ? 10.349 -3.465 -0.026 1.00 91.19 96 PRO A O 1
ATOM 757 N N . PHE A 1 97 ? 11.703 -2.169 -1.247 1.00 94.12 97 PHE A N 1
ATOM 758 C CA . PHE A 1 97 ? 12.008 -1.273 -0.138 1.00 94.12 97 PHE A CA 1
ATOM 759 C C . PHE A 1 97 ? 10.819 -0.351 0.111 1.00 94.12 97 PHE A C 1
ATOM 761 O O . PHE A 1 97 ? 10.435 0.420 -0.768 1.00 94.12 97 PHE A O 1
ATOM 768 N N . ILE A 1 98 ? 10.251 -0.411 1.312 1.00 95.25 98 ILE A N 1
ATOM 769 C CA . ILE A 1 98 ? 9.121 0.428 1.714 1.00 95.25 98 ILE A CA 1
ATOM 770 C C . ILE A 1 98 ? 9.635 1.564 2.595 1.00 95.25 98 ILE A C 1
ATOM 772 O O . ILE A 1 98 ? 10.251 1.316 3.633 1.00 95.25 98 ILE A O 1
ATOM 776 N N . ILE A 1 99 ? 9.359 2.799 2.177 1.00 96.25 99 ILE A N 1
ATOM 777 C CA . ILE A 1 99 ? 9.574 4.015 2.957 1.00 96.25 99 ILE A CA 1
ATOM 778 C C . ILE A 1 99 ? 8.212 4.543 3.410 1.00 96.25 99 ILE A C 1
ATOM 780 O O . ILE A 1 99 ? 7.460 5.150 2.640 1.00 96.25 99 ILE A O 1
ATOM 784 N N . ASP A 1 100 ? 7.906 4.267 4.668 1.00 95.81 100 ASP A N 1
ATOM 785 C CA . ASP A 1 100 ? 6.653 4.598 5.335 1.00 95.81 100 ASP A CA 1
ATOM 786 C C . ASP A 1 100 ? 6.997 5.105 6.738 1.00 95.81 100 ASP A C 1
ATOM 788 O O . ASP A 1 100 ? 7.264 4.338 7.667 1.00 95.81 100 ASP A O 1
ATOM 792 N N . ALA A 1 101 ? 7.139 6.421 6.844 1.00 95.06 101 ALA A N 1
ATOM 793 C CA . ALA A 1 101 ? 7.582 7.126 8.034 1.00 95.06 101 ALA A CA 1
ATOM 794 C C . ALA A 1 101 ? 6.794 8.427 8.205 1.00 95.06 101 ALA A C 1
ATOM 796 O O . ALA A 1 101 ? 6.313 9.008 7.228 1.00 95.06 101 ALA A O 1
ATOM 797 N N . GLU A 1 102 ? 6.687 8.900 9.449 1.00 92.88 102 GLU A N 1
ATOM 798 C CA . GLU A 1 102 ? 5.958 10.127 9.796 1.00 92.88 102 GLU A CA 1
ATOM 799 C C . GLU A 1 102 ? 6.886 11.321 10.051 1.00 92.88 102 GLU A C 1
ATOM 801 O O . GLU A 1 102 ? 6.454 12.478 10.033 1.00 92.88 102 GLU A O 1
ATOM 806 N N . THR A 1 103 ? 8.172 11.063 10.285 1.00 93.94 103 THR A N 1
ATOM 807 C CA . THR A 1 103 ? 9.157 12.098 10.605 1.00 93.94 103 THR A CA 1
ATOM 808 C C . THR A 1 103 ? 10.325 12.106 9.624 1.00 93.94 103 THR A C 1
ATOM 810 O O . THR A 1 103 ? 10.659 11.106 8.998 1.00 93.94 103 THR A O 1
ATOM 813 N N . GLU A 1 104 ? 10.981 13.260 9.500 1.00 91.81 104 GLU A N 1
ATOM 814 C CA . GLU A 1 104 ? 12.142 13.439 8.614 1.00 91.81 104 GLU A CA 1
ATOM 815 C C . GLU A 1 104 ? 13.310 12.516 8.986 1.00 91.81 104 GLU A C 1
ATOM 817 O O . GLU A 1 104 ? 13.916 11.911 8.109 1.00 91.81 104 GLU A O 1
ATOM 822 N N . GLU A 1 105 ? 13.568 12.352 10.285 1.00 93.12 105 GLU A N 1
ATOM 823 C CA . GLU A 1 105 ? 14.623 11.476 10.806 1.00 93.12 105 GLU A CA 1
ATOM 824 C C . GLU A 1 105 ? 14.361 10.001 10.467 1.00 93.12 105 GLU A C 1
ATOM 826 O O . GLU A 1 105 ? 15.272 9.267 10.080 1.00 93.12 105 GLU A O 1
ATOM 831 N N . GLU A 1 106 ? 13.106 9.557 10.570 1.00 95.19 106 GLU A N 1
ATOM 832 C CA . GLU A 1 106 ? 12.721 8.195 10.200 1.00 95.19 106 GLU A CA 1
ATOM 833 C C . GLU A 1 106 ? 12.845 7.961 8.693 1.00 95.19 106 GLU A C 1
ATOM 835 O O . GLU A 1 106 ? 13.360 6.919 8.291 1.00 95.19 106 GLU A O 1
ATOM 840 N N . VAL A 1 107 ? 12.441 8.932 7.866 1.00 94.94 107 VAL A N 1
ATOM 841 C CA . VAL A 1 107 ? 12.604 8.866 6.405 1.00 94.94 107 VAL A CA 1
ATOM 842 C C . VAL A 1 107 ? 14.082 8.749 6.035 1.00 94.94 107 VAL A C 1
ATOM 844 O O . VAL A 1 107 ? 14.453 7.843 5.290 1.00 94.94 107 VAL A O 1
ATOM 847 N N . GLU A 1 108 ? 14.942 9.605 6.595 1.00 93.00 108 GLU A N 1
ATOM 848 C CA . GLU A 1 108 ? 16.397 9.544 6.401 1.00 93.00 108 GLU A CA 1
ATOM 849 C C . GLU A 1 108 ? 16.971 8.178 6.790 1.00 93.00 108 GLU A C 1
ATOM 851 O O . GLU A 1 108 ? 17.743 7.576 6.038 1.00 93.00 108 GLU A O 1
ATOM 856 N N . SER A 1 109 ? 16.574 7.670 7.957 1.00 94.56 109 SER A N 1
ATOM 857 C CA . SER A 1 109 ? 17.018 6.378 8.476 1.00 94.56 109 SER A CA 1
ATOM 858 C C . SER A 1 109 ? 16.605 5.219 7.563 1.00 94.56 109 SER A C 1
ATOM 860 O O . SER A 1 109 ? 17.441 4.385 7.203 1.00 94.56 109 SER A O 1
ATOM 862 N N . GLN A 1 110 ? 15.340 5.186 7.126 1.00 95.62 110 GLN A N 1
ATOM 863 C CA . GLN A 1 110 ? 14.823 4.153 6.227 1.00 95.62 110 GLN A CA 1
ATOM 864 C C . GLN A 1 110 ? 15.494 4.215 4.846 1.00 95.62 110 GLN A C 1
ATOM 866 O O . GLN A 1 110 ? 15.916 3.180 4.327 1.00 95.62 110 GLN A O 1
ATOM 871 N N . MET A 1 111 ? 15.669 5.412 4.275 1.00 93.19 111 MET A N 1
ATOM 872 C CA . MET A 1 111 ? 16.348 5.590 2.986 1.00 93.19 111 MET A CA 1
ATOM 873 C C . MET A 1 111 ? 17.814 5.155 3.050 1.00 93.19 111 MET A C 1
ATOM 875 O O . MET A 1 111 ? 18.291 4.450 2.160 1.00 93.19 111 MET A O 1
ATOM 879 N N . LYS A 1 112 ? 18.532 5.530 4.114 1.00 92.88 112 LYS A N 1
ATOM 880 C CA . LYS A 1 112 ? 19.927 5.126 4.307 1.00 92.88 112 LYS A CA 1
ATOM 881 C C . LYS A 1 112 ? 20.059 3.611 4.429 1.00 92.88 112 LYS A C 1
ATOM 883 O O . LYS A 1 112 ? 20.929 3.0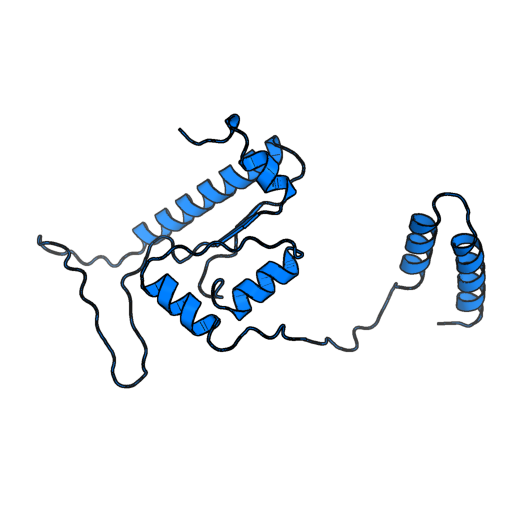26 3.791 1.00 92.88 112 LYS A O 1
ATOM 888 N N . LYS A 1 113 ? 19.179 2.979 5.208 1.00 93.88 113 LYS A N 1
ATOM 889 C CA . LYS A 1 113 ? 19.146 1.522 5.345 1.00 93.88 113 LYS A CA 1
ATOM 890 C C . LYS A 1 113 ? 18.896 0.836 3.997 1.00 93.88 113 LYS A C 1
ATOM 892 O O . LYS A 1 113 ? 19.626 -0.086 3.656 1.00 93.88 113 LYS A O 1
ATOM 897 N N . ALA A 1 114 ? 17.926 1.315 3.215 1.00 92.69 114 ALA A N 1
ATOM 898 C CA . ALA A 1 114 ? 17.646 0.769 1.888 1.00 92.69 114 ALA A CA 1
ATOM 899 C C . ALA A 1 114 ? 18.879 0.839 0.968 1.00 92.69 114 ALA A C 1
ATOM 901 O O . ALA A 1 114 ? 19.203 -0.131 0.290 1.00 92.69 114 ALA A O 1
ATOM 902 N N . LEU A 1 115 ? 19.619 1.953 0.987 1.00 91.00 115 LEU A N 1
ATOM 903 C CA . LEU A 1 115 ? 20.862 2.091 0.220 1.00 91.00 115 LEU A CA 1
ATOM 904 C C . LEU A 1 115 ? 21.961 1.127 0.687 1.00 91.00 115 LEU A C 1
ATOM 906 O O . LEU A 1 115 ? 22.607 0.495 -0.147 1.00 91.00 115 LEU A O 1
ATOM 910 N N . GLU A 1 116 ? 22.153 0.977 2.001 1.00 91.81 116 GLU A N 1
ATOM 911 C CA . GLU A 1 116 ? 23.115 0.020 2.567 1.00 91.81 116 GLU A CA 1
ATOM 912 C C . GLU A 1 116 ? 22.783 -1.427 2.165 1.00 91.81 116 GLU A C 1
ATOM 914 O O . GLU A 1 116 ? 23.680 -2.195 1.801 1.00 91.81 116 GLU A O 1
ATOM 919 N N . ASP A 1 117 ? 21.499 -1.789 2.178 1.00 90.38 117 ASP A N 1
ATOM 920 C CA . ASP A 1 117 ? 21.016 -3.111 1.778 1.00 90.38 117 ASP A CA 1
ATOM 921 C C . ASP A 1 117 ? 21.223 -3.357 0.269 1.00 90.38 117 ASP A C 1
ATOM 923 O O . ASP A 1 117 ? 21.714 -4.424 -0.119 1.00 90.38 117 ASP A O 1
ATOM 927 N N . ILE A 1 118 ? 20.953 -2.356 -0.582 1.00 88.94 118 ILE A N 1
ATOM 928 C CA . ILE A 1 118 ? 21.230 -2.405 -2.030 1.00 88.94 118 ILE A CA 1
ATOM 929 C C . ILE A 1 118 ? 22.727 -2.615 -2.290 1.00 88.94 118 ILE A C 1
ATOM 931 O O . ILE A 1 118 ? 23.114 -3.489 -3.074 1.00 88.94 118 ILE A O 1
ATOM 935 N N . ASP A 1 119 ? 23.591 -1.850 -1.621 1.00 88.88 119 ASP A N 1
ATOM 936 C CA . ASP A 1 119 ? 25.043 -1.968 -1.772 1.00 88.88 119 ASP A CA 1
ATOM 937 C C . ASP A 1 119 ? 25.551 -3.338 -1.305 1.00 88.88 119 ASP A C 1
ATOM 939 O O . ASP A 1 119 ? 26.421 -3.952 -1.939 1.00 88.88 119 ASP A O 1
ATOM 943 N N . ALA A 1 120 ? 25.004 -3.866 -0.209 1.00 87.94 120 ALA A N 1
ATOM 944 C CA . ALA A 1 120 ? 25.337 -5.195 0.284 1.00 87.94 120 ALA A CA 1
ATOM 945 C C . ALA A 1 120 ? 24.915 -6.299 -0.701 1.00 87.94 120 ALA A C 1
ATOM 947 O O . ALA A 1 120 ? 25.684 -7.241 -0.928 1.00 87.94 120 ALA A O 1
ATOM 948 N N . ALA A 1 121 ? 23.729 -6.184 -1.304 1.00 84.75 121 ALA A N 1
ATOM 949 C CA . ALA A 1 121 ? 23.223 -7.125 -2.300 1.00 84.75 121 ALA A CA 1
ATOM 950 C C . ALA A 1 121 ? 24.097 -7.132 -3.565 1.00 84.75 121 ALA A C 1
ATOM 952 O O . ALA A 1 121 ? 24.574 -8.194 -3.979 1.00 84.75 121 ALA A O 1
ATOM 953 N N . LYS A 1 122 ? 24.432 -5.953 -4.104 1.00 83.25 122 LYS A N 1
ATOM 954 C CA . LYS A 1 122 ? 25.341 -5.811 -5.258 1.00 83.25 122 LYS A CA 1
ATOM 955 C C . LYS A 1 122 ? 26.719 -6.420 -4.995 1.00 83.25 122 LYS A C 1
ATOM 957 O O . LYS A 1 122 ? 27.267 -7.149 -5.822 1.00 83.25 122 LYS A O 1
ATOM 962 N N . ASN A 1 123 ? 27.270 -6.194 -3.803 1.00 82.56 123 ASN A N 1
ATOM 963 C CA . ASN A 1 123 ? 28.578 -6.727 -3.422 1.00 82.56 123 ASN A CA 1
ATOM 964 C C . ASN A 1 123 ? 28.611 -8.257 -3.274 1.00 82.56 123 ASN A C 1
ATOM 966 O O . ASN A 1 123 ? 29.664 -8.863 -3.490 1.00 82.56 123 ASN A O 1
ATOM 970 N N . LYS A 1 124 ? 27.497 -8.896 -2.892 1.00 78.81 124 LYS A N 1
ATOM 971 C CA . LYS A 1 124 ? 27.401 -10.365 -2.838 1.00 78.81 124 LYS A CA 1
ATOM 972 C C . LYS A 1 124 ? 27.433 -10.973 -4.240 1.00 78.81 124 LYS A C 1
ATOM 974 O O . LYS A 1 124 ? 28.186 -11.919 -4.453 1.00 78.81 124 LYS A O 1
ATOM 979 N N . ARG A 1 125 ? 26.703 -10.391 -5.196 1.00 71.50 125 ARG A N 1
ATOM 980 C CA . ARG A 1 125 ? 26.640 -10.873 -6.589 1.00 71.50 125 ARG A CA 1
ATOM 981 C C . ARG A 1 125 ? 28.006 -10.830 -7.274 1.00 71.50 125 ARG A C 1
ATOM 983 O O . ARG A 1 125 ? 28.455 -11.836 -7.818 1.00 71.50 125 ARG A O 1
ATOM 990 N N . ASN A 1 126 ? 28.744 -9.733 -7.097 1.00 66.50 126 ASN A N 1
ATOM 991 C CA . ASN A 1 126 ? 30.096 -9.574 -7.648 1.00 66.50 126 ASN A CA 1
ATOM 992 C C . ASN A 1 126 ? 31.120 -10.607 -7.132 1.00 66.50 126 ASN A C 1
ATOM 994 O O . ASN A 1 126 ? 32.151 -10.815 -7.767 1.00 66.50 126 ASN A O 1
ATOM 998 N N . LYS A 1 127 ? 30.865 -11.262 -5.990 1.00 59.44 127 LYS A N 1
ATOM 999 C CA . LYS A 1 127 ? 31.734 -12.313 -5.427 1.00 59.44 127 LYS A CA 1
ATOM 1000 C C . LYS A 1 127 ? 31.353 -13.732 -5.862 1.00 59.44 127 LYS A C 1
ATOM 1002 O O . LYS A 1 127 ? 32.104 -14.658 -5.567 1.00 59.44 127 LYS A O 1
ATOM 1007 N N . SER A 1 128 ? 30.209 -13.910 -6.522 1.00 54.19 128 SER A N 1
ATOM 1008 C CA . SER A 1 128 ? 29.665 -15.214 -6.926 1.00 54.19 128 SER A CA 1
ATOM 1009 C C . SER A 1 128 ? 29.704 -15.463 -8.439 1.00 54.19 128 SER A C 1
ATOM 1011 O O . SER A 1 128 ? 29.273 -16.526 -8.880 1.00 54.19 128 SER A O 1
ATOM 1013 N N . GLY A 1 129 ? 30.241 -14.526 -9.232 1.00 47.34 129 GLY A N 1
ATOM 1014 C CA . GLY A 1 129 ? 30.466 -14.722 -10.667 1.00 47.34 129 GLY A CA 1
ATOM 1015 C C . GLY A 1 129 ? 31.473 -15.851 -10.946 1.00 47.34 129 GLY A C 1
ATOM 1016 O O . GLY A 1 129 ? 32.388 -16.064 -10.147 1.00 47.34 129 GLY A O 1
ATOM 1017 N N . PRO A 1 130 ? 31.322 -16.608 -12.048 1.00 42.69 130 PRO A N 1
ATOM 1018 C CA . PRO A 1 130 ? 32.176 -17.755 -12.322 1.00 42.69 130 PRO A CA 1
ATOM 1019 C C . PRO A 1 130 ? 33.621 -17.301 -12.568 1.00 42.69 130 PRO A C 1
ATOM 1021 O O . PRO A 1 130 ? 33.863 -16.369 -13.3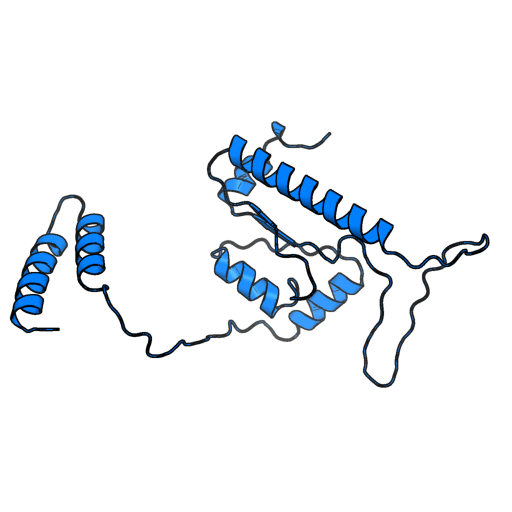37 1.00 42.69 130 PRO A O 1
ATOM 1024 N N . ASP A 1 131 ? 34.581 -17.998 -11.949 1.00 41.53 131 ASP A N 1
ATOM 1025 C CA . ASP A 1 131 ? 36.011 -17.935 -12.274 1.00 41.53 131 ASP A CA 1
ATOM 1026 C C . ASP A 1 131 ? 36.213 -18.367 -13.737 1.00 41.53 131 ASP A C 1
ATOM 1028 O O . ASP A 1 131 ? 36.531 -19.517 -14.045 1.00 41.53 131 ASP A O 1
ATOM 1032 N N . VAL A 1 132 ? 36.008 -17.448 -14.676 1.00 42.00 132 VAL A N 1
ATOM 1033 C CA . VAL A 1 132 ? 36.400 -17.630 -16.071 1.00 42.00 132 VAL A CA 1
ATOM 1034 C C . VAL A 1 132 ? 37.312 -16.477 -16.430 1.00 42.00 132 VAL A C 1
ATOM 1036 O O . VAL A 1 132 ? 36.884 -15.379 -16.775 1.00 42.00 132 VAL A O 1
ATOM 1039 N N . ALA A 1 133 ? 38.610 -16.739 -16.305 1.00 44.03 133 ALA A N 1
ATOM 1040 C CA . ALA A 1 133 ? 39.652 -15.872 -16.818 1.00 44.03 133 ALA A CA 1
ATOM 1041 C C . ALA A 1 133 ? 39.376 -15.571 -18.300 1.00 44.03 133 ALA A C 1
ATOM 1043 O O . ALA A 1 133 ? 39.548 -16.450 -19.145 1.00 44.03 133 ALA A O 1
ATOM 1044 N N . TYR A 1 134 ? 38.979 -14.338 -18.621 1.00 33.53 134 TYR A N 1
ATOM 1045 C CA . TYR A 1 134 ? 38.910 -13.880 -20.002 1.00 33.53 134 TYR A CA 1
ATOM 1046 C C . TYR A 1 134 ? 39.946 -12.805 -20.307 1.00 33.53 134 TYR A C 1
ATOM 1048 O O . TYR A 1 134 ? 40.075 -11.765 -19.665 1.00 33.53 134 TYR A O 1
ATOM 1056 N N . HIS A 1 135 ? 40.695 -13.158 -21.342 1.00 39.31 135 HIS A N 1
ATOM 1057 C CA . HIS A 1 135 ? 41.509 -12.343 -22.216 1.00 39.31 135 HIS A CA 1
ATOM 1058 C C . HIS A 1 135 ? 40.856 -10.991 -22.563 1.00 39.31 135 HIS A C 1
ATOM 1060 O O . HIS A 1 135 ? 39.649 -10.901 -22.769 1.00 39.31 135 HIS A O 1
ATOM 1066 N N . ASN A 1 136 ? 41.700 -9.967 -22.699 1.00 38.28 136 ASN A N 1
ATOM 1067 C CA . ASN A 1 136 ? 41.371 -8.622 -23.171 1.00 38.28 136 ASN A CA 1
ATOM 1068 C C . ASN A 1 136 ? 40.472 -8.601 -24.422 1.00 38.28 136 ASN A C 1
ATOM 1070 O O . ASN A 1 136 ? 40.830 -9.200 -25.437 1.00 38.28 136 ASN A O 1
ATOM 1074 N N . GLY A 1 137 ? 39.425 -7.766 -24.409 1.00 34.50 137 GLY A N 1
ATOM 1075 C CA . GLY A 1 137 ? 38.830 -7.238 -25.641 1.00 34.50 137 GLY A CA 1
ATOM 1076 C C . GLY A 1 137 ? 37.357 -6.840 -25.552 1.00 34.50 137 GLY A C 1
ATOM 1077 O O . GLY A 1 137 ? 36.493 -7.662 -25.812 1.00 34.50 137 GLY A O 1
ATOM 1078 N N . SER A 1 138 ? 37.095 -5.552 -25.289 1.00 39.72 138 SER A N 1
ATOM 1079 C CA . SER A 1 138 ? 35.914 -4.781 -25.738 1.00 39.72 138 SER A CA 1
ATOM 1080 C C . SER A 1 138 ? 34.528 -5.447 -25.624 1.00 39.72 138 SER A C 1
ATOM 1082 O O . SER A 1 138 ? 34.076 -6.122 -26.547 1.00 39.72 138 SER A O 1
ATOM 1084 N N . THR A 1 139 ? 33.807 -5.143 -24.540 1.00 34.25 139 THR A N 1
ATOM 1085 C CA . THR A 1 139 ? 32.407 -5.525 -24.300 1.00 34.25 139 THR A CA 1
ATOM 1086 C C . THR A 1 139 ? 31.480 -4.969 -25.386 1.00 34.25 139 THR A C 1
ATOM 1088 O O . THR A 1 139 ? 31.111 -3.792 -25.386 1.00 34.25 139 THR A O 1
ATOM 1091 N N . LYS A 1 140 ? 31.099 -5.822 -26.335 1.00 37.56 140 LYS A N 1
ATOM 1092 C CA . LYS A 1 140 ? 30.020 -5.573 -27.291 1.00 37.56 140 LYS A CA 1
ATOM 1093 C C . LYS A 1 140 ? 28.735 -6.147 -26.686 1.00 37.56 140 LYS A C 1
ATOM 1095 O O . LYS A 1 140 ? 28.684 -7.335 -26.397 1.00 37.56 140 LYS A O 1
ATOM 1100 N N . ARG A 1 141 ? 27.724 -5.298 -26.467 1.00 40.00 141 ARG A N 1
ATOM 1101 C CA . ARG A 1 141 ? 26.359 -5.723 -26.113 1.00 40.00 141 ARG A CA 1
ATOM 1102 C C . ARG A 1 141 ? 25.765 -6.430 -27.332 1.00 40.00 141 ARG A C 1
ATOM 1104 O O . ARG A 1 141 ? 25.477 -5.757 -28.319 1.00 40.00 141 ARG A O 1
ATOM 1111 N N . GLU A 1 142 ? 25.639 -7.751 -27.298 1.00 36.47 142 GLU A N 1
ATOM 1112 C CA . GLU A 1 142 ? 24.964 -8.518 -28.351 1.00 36.47 142 GLU A CA 1
ATOM 1113 C C . GLU A 1 142 ? 23.655 -9.096 -27.807 1.00 36.47 142 GLU A C 1
ATOM 1115 O O . GLU A 1 142 ? 23.617 -9.644 -26.711 1.00 36.47 142 GLU A O 1
ATOM 1120 N N . PHE A 1 143 ? 22.582 -8.912 -28.577 1.00 41.25 143 PHE A N 1
ATOM 1121 C CA . PHE A 1 143 ? 21.245 -9.439 -28.315 1.00 41.25 143 PHE A CA 1
ATOM 1122 C C . PHE A 1 143 ? 21.095 -10.786 -29.031 1.00 41.25 143 PHE A C 1
ATOM 1124 O O . PHE A 1 143 ? 21.411 -10.871 -30.221 1.00 41.25 143 PHE A O 1
ATOM 1131 N N . SER A 1 144 ? 20.567 -11.809 -28.357 1.00 41.22 144 SER A N 1
ATOM 1132 C CA . SER A 1 144 ? 20.145 -13.065 -28.991 1.00 41.22 144 SER A CA 1
ATOM 1133 C C . SER A 1 144 ? 18.628 -13.208 -28.946 1.00 41.22 144 SER A C 1
ATOM 1135 O O . SER A 1 144 ? 18.008 -12.939 -27.923 1.00 41.22 144 SER A O 1
ATOM 1137 N N . TYR A 1 145 ? 18.036 -13.620 -30.067 1.00 36.09 145 TYR A N 1
ATOM 1138 C CA . TYR A 1 145 ? 16.596 -13.824 -30.211 1.00 36.09 145 TYR A CA 1
ATOM 1139 C C . TYR A 1 145 ? 16.315 -15.317 -30.366 1.00 36.09 145 TYR A C 1
ATOM 1141 O O . TYR A 1 145 ? 16.746 -15.906 -31.362 1.00 36.09 145 TYR A O 1
ATOM 1149 N N . ASP 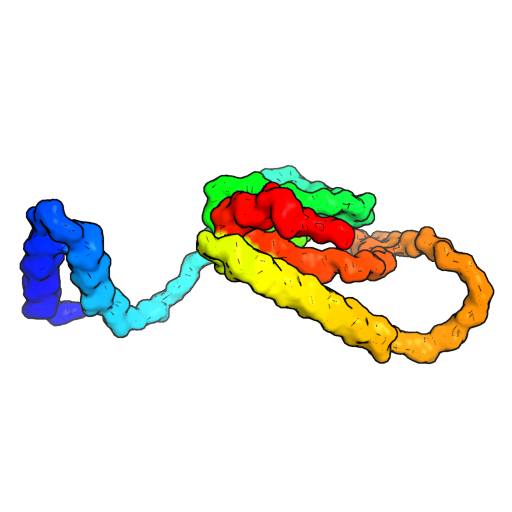A 1 146 ? 15.604 -15.922 -29.411 1.00 45.72 146 ASP A N 1
ATOM 1150 C CA . ASP A 1 146 ? 15.218 -17.330 -29.499 1.00 45.72 146 ASP A CA 1
ATOM 1151 C C . ASP A 1 146 ? 13.832 -17.465 -30.141 1.00 45.72 146 ASP A C 1
ATOM 1153 O O . ASP A 1 146 ? 12.788 -17.138 -29.574 1.00 45.72 146 ASP A O 1
ATOM 1157 N N . THR A 1 147 ? 13.837 -17.924 -31.392 1.00 43.56 147 THR A N 1
ATOM 1158 C CA . THR A 1 147 ? 12.653 -17.938 -32.271 1.00 43.56 147 THR A CA 1
ATOM 1159 C C . THR A 1 147 ? 11.581 -18.971 -31.904 1.00 43.56 147 THR A C 1
ATOM 1161 O O . THR A 1 147 ? 10.505 -18.932 -32.494 1.00 43.56 147 THR A O 1
ATOM 1164 N N . ASP A 1 148 ? 11.841 -19.860 -30.941 1.00 47.59 148 ASP A N 1
ATOM 1165 C CA . ASP A 1 148 ? 10.958 -20.997 -30.635 1.00 47.59 148 ASP A CA 1
ATOM 1166 C C . ASP A 1 148 ? 9.999 -20.733 -29.456 1.00 47.59 148 ASP A C 1
ATOM 1168 O O . ASP A 1 148 ? 8.916 -21.309 -29.409 1.00 47.59 148 ASP A O 1
ATOM 1172 N N . ASN A 1 149 ? 10.344 -19.812 -28.541 1.00 53.53 149 ASN A N 1
ATOM 1173 C CA . ASN A 1 149 ? 9.550 -19.523 -27.332 1.00 53.53 149 ASN A CA 1
ATOM 1174 C C . ASN A 1 149 ? 9.199 -18.037 -27.133 1.00 53.53 149 ASN A C 1
ATOM 1176 O O . ASN A 1 149 ? 8.482 -17.705 -26.193 1.00 53.53 149 ASN A O 1
ATOM 1180 N N . GLY A 1 150 ? 9.677 -17.138 -28.004 1.00 42.84 150 GLY A N 1
ATOM 1181 C CA . GLY A 1 150 ? 9.441 -15.693 -27.871 1.00 42.84 150 GLY A CA 1
ATOM 1182 C C . GLY A 1 150 ? 10.125 -15.057 -26.656 1.00 42.84 150 GLY A C 1
ATOM 1183 O O . GLY A 1 150 ? 9.802 -13.923 -26.310 1.00 42.84 150 GLY A O 1
ATOM 1184 N N . ASP A 1 151 ? 11.050 -15.779 -26.024 1.00 40.25 151 ASP A N 1
ATOM 1185 C CA . ASP A 1 151 ? 11.793 -15.318 -24.861 1.00 40.25 151 ASP A CA 1
ATOM 1186 C C . ASP A 1 151 ? 13.051 -14.556 -25.300 1.00 40.25 151 ASP A C 1
ATOM 1188 O O . ASP A 1 151 ? 13.756 -14.951 -26.236 1.00 40.25 151 ASP A O 1
ATOM 1192 N N . VAL A 1 152 ? 13.303 -13.423 -24.651 1.00 50.62 152 VAL A N 1
ATOM 1193 C CA . VAL A 1 152 ? 14.405 -12.516 -24.973 1.00 50.62 152 VAL A CA 1
ATOM 1194 C C . VAL A 1 152 ? 15.340 -12.486 -23.775 1.00 50.62 152 VAL A C 1
ATOM 1196 O O . VAL A 1 152 ? 15.061 -11.822 -22.782 1.00 50.62 152 VAL A O 1
ATOM 1199 N N . SER A 1 153 ? 16.480 -13.167 -23.878 1.00 45.72 153 SER A N 1
ATOM 1200 C CA . SER A 1 153 ? 17.506 -13.126 -22.838 1.00 45.72 153 SER A CA 1
ATOM 1201 C C . SER A 1 153 ? 18.334 -11.841 -22.945 1.00 45.72 153 SER A C 1
ATOM 1203 O O . SER A 1 153 ? 18.968 -11.550 -23.963 1.00 45.72 153 SER A O 1
ATOM 1205 N N . MET A 1 154 ? 18.287 -11.041 -21.880 1.00 52.38 154 MET A N 1
ATOM 1206 C CA . MET A 1 154 ? 18.983 -9.759 -21.755 1.00 52.38 154 MET A CA 1
ATOM 1207 C C . MET A 1 154 ? 20.297 -9.910 -20.975 1.00 52.38 154 MET A C 1
ATOM 1209 O O . MET A 1 154 ? 20.412 -10.804 -20.137 1.00 52.38 154 MET A O 1
ATOM 1213 N N . PRO A 1 155 ? 21.290 -9.027 -21.199 1.00 45.06 155 PRO A N 1
ATOM 1214 C CA . PRO A 1 155 ? 22.346 -8.816 -20.216 1.00 45.06 155 PRO A CA 1
ATOM 1215 C C . PRO A 1 155 ? 21.736 -8.245 -18.925 1.00 45.06 155 PRO A C 1
ATOM 1217 O O . PRO A 1 155 ? 20.876 -7.368 -18.992 1.00 45.06 155 PRO A O 1
ATOM 1220 N N . GLU A 1 156 ? 22.193 -8.739 -17.775 1.00 49.69 156 GLU A N 1
ATOM 1221 C CA . GLU A 1 156 ? 21.743 -8.324 -16.439 1.00 49.69 156 GLU A CA 1
ATOM 1222 C C . GLU A 1 156 ? 21.869 -6.789 -16.273 1.00 49.69 156 GLU A C 1
ATOM 1224 O O . GLU A 1 156 ? 22.962 -6.230 -16.388 1.00 49.69 156 GLU A O 1
ATOM 1229 N N . ASP A 1 157 ? 20.749 -6.082 -16.061 1.00 52.06 157 ASP A N 1
ATOM 1230 C CA . ASP A 1 157 ? 20.755 -4.694 -15.572 1.00 52.06 157 ASP A CA 1
ATOM 1231 C C . ASP A 1 157 ? 20.874 -4.766 -14.045 1.00 52.06 157 ASP A C 1
ATOM 1233 O O . ASP A 1 157 ? 19.932 -5.178 -13.376 1.00 52.06 157 ASP A O 1
ATOM 1237 N N . ASP A 1 158 ? 22.018 -4.354 -13.490 1.00 54.44 158 ASP A N 1
ATOM 1238 C CA . ASP A 1 158 ? 22.338 -4.420 -12.050 1.00 54.44 158 ASP A CA 1
ATOM 1239 C C . ASP A 1 158 ? 21.294 -3.747 -11.127 1.00 54.44 158 ASP A C 1
ATOM 1241 O O . ASP A 1 158 ? 21.330 -3.927 -9.906 1.00 54.44 158 ASP A O 1
ATOM 1245 N N . ASN A 1 159 ? 20.400 -2.919 -11.682 1.00 54.88 159 ASN A N 1
ATOM 1246 C CA . ASN A 1 159 ? 19.324 -2.232 -10.965 1.00 54.88 159 ASN A CA 1
ATOM 1247 C C . ASN A 1 159 ? 17.915 -2.773 -11.267 1.00 54.88 159 ASN A C 1
ATOM 1249 O O . ASN A 1 159 ? 16.959 -2.236 -10.709 1.00 54.88 159 ASN A O 1
ATOM 1253 N N . ALA A 1 160 ? 17.749 -3.760 -12.151 1.00 59.84 160 ALA A N 1
ATOM 1254 C CA . ALA A 1 160 ? 16.430 -4.317 -12.467 1.00 59.84 160 ALA A CA 1
ATOM 1255 C C . ALA A 1 160 ? 15.811 -5.109 -11.302 1.00 59.84 160 ALA A C 1
ATOM 1257 O O . ALA A 1 160 ? 14.613 -5.361 -11.319 1.00 59.84 160 ALA A O 1
ATOM 1258 N N . ASP A 1 161 ? 16.599 -5.419 -10.272 1.00 78.62 161 ASP A N 1
ATOM 1259 C CA . ASP A 1 161 ? 16.182 -6.321 -9.196 1.00 78.62 161 ASP A CA 1
ATOM 1260 C C . ASP A 1 161 ? 15.609 -5.610 -7.970 1.00 78.62 161 ASP A C 1
ATOM 1262 O O . ASP A 1 161 ? 15.280 -6.272 -6.992 1.00 78.62 161 ASP A O 1
ATOM 1266 N N . PHE A 1 162 ? 15.532 -4.278 -7.964 1.00 89.00 162 PHE A N 1
ATOM 1267 C CA . PHE A 1 162 ? 15.082 -3.529 -6.791 1.00 89.00 162 PHE A CA 1
ATOM 1268 C C . PHE A 1 162 ? 13.912 -2.614 -7.126 1.00 89.00 162 PHE A C 1
ATOM 1270 O O . PHE A 1 162 ? 13.925 -1.896 -8.127 1.00 89.00 162 PHE A O 1
ATOM 1277 N N . ALA A 1 163 ? 12.947 -2.567 -6.213 1.00 92.25 163 ALA A N 1
ATOM 1278 C CA . ALA A 1 163 ? 11.834 -1.635 -6.246 1.00 92.25 163 ALA A CA 1
ATOM 1279 C C . ALA A 1 163 ? 11.814 -0.764 -4.986 1.00 92.25 163 ALA A C 1
ATOM 1281 O O . ALA A 1 163 ? 12.220 -1.195 -3.908 1.00 92.25 163 ALA A O 1
ATOM 1282 N N . LEU A 1 164 ? 11.320 0.466 -5.131 1.00 94.25 164 LEU A N 1
ATOM 1283 C CA . LEU A 1 164 ? 11.109 1.408 -4.035 1.00 94.25 164 LEU A CA 1
ATOM 1284 C C . LEU A 1 164 ? 9.638 1.815 -4.007 1.00 94.25 164 LEU A C 1
ATOM 1286 O O . LEU A 1 164 ? 9.093 2.263 -5.016 1.00 94.25 164 LEU A O 1
ATOM 1290 N N . ILE A 1 165 ? 9.021 1.703 -2.839 1.00 95.94 165 ILE A N 1
ATOM 1291 C CA . ILE A 1 165 ? 7.666 2.163 -2.553 1.00 95.94 165 ILE A CA 1
ATOM 1292 C C . ILE A 1 165 ? 7.783 3.222 -1.466 1.00 95.94 165 ILE A C 1
ATOM 1294 O O . ILE A 1 165 ? 8.413 2.993 -0.440 1.00 95.94 165 ILE A O 1
ATOM 1298 N N . MET A 1 166 ? 7.193 4.391 -1.688 1.00 96.44 166 MET A N 1
ATOM 1299 C CA . MET A 1 166 ? 7.255 5.500 -0.742 1.00 96.44 166 MET A CA 1
ATOM 1300 C C . MET A 1 166 ? 5.867 6.103 -0.585 1.00 96.44 166 MET A C 1
ATOM 1302 O O . MET A 1 166 ? 5.246 6.493 -1.578 1.00 96.44 166 MET A O 1
ATOM 1306 N N . ASN A 1 167 ? 5.378 6.181 0.652 1.00 95.19 167 ASN A N 1
ATOM 1307 C CA . ASN A 1 167 ? 4.093 6.816 0.918 1.00 95.19 167 ASN A CA 1
ATOM 1308 C C . ASN A 1 167 ? 4.184 8.347 0.695 1.00 95.19 167 ASN A C 1
ATOM 1310 O O . ASN A 1 167 ? 5.264 8.945 0.648 1.00 95.19 167 ASN A O 1
ATOM 1314 N N . GLY A 1 168 ? 3.033 9.011 0.560 1.00 93.94 168 GLY A N 1
ATOM 1315 C CA . GLY A 1 168 ? 2.998 10.449 0.264 1.00 93.94 168 GLY A CA 1
ATOM 1316 C C . GLY A 1 168 ? 3.593 11.330 1.369 1.00 93.94 168 GLY A C 1
ATOM 1317 O O . GLY A 1 168 ? 4.187 12.368 1.075 1.00 93.94 168 GLY A O 1
ATOM 1318 N N . HIS A 1 169 ? 3.464 10.913 2.632 1.00 93.62 169 HIS A N 1
ATOM 1319 C CA . HIS A 1 169 ? 3.998 11.656 3.775 1.00 93.62 169 HIS A CA 1
ATOM 1320 C C . HIS A 1 169 ? 5.531 11.627 3.798 1.00 93.62 169 HIS A C 1
ATOM 1322 O O . HIS A 1 169 ? 6.170 12.678 3.850 1.00 93.62 169 HIS A O 1
ATOM 1328 N N . SER A 1 170 ? 6.126 10.446 3.633 1.00 95.31 170 SER A N 1
ATOM 1329 C CA . SER A 1 170 ? 7.574 10.258 3.510 1.00 95.31 170 SER A CA 1
ATOM 1330 C C . SER A 1 170 ? 8.132 11.008 2.310 1.00 95.31 170 SER A C 1
ATOM 1332 O O . SER A 1 170 ? 9.156 11.675 2.431 1.00 95.31 170 SER A O 1
ATOM 1334 N N . LEU A 1 171 ? 7.436 10.970 1.166 1.00 94.62 171 LEU A N 1
ATOM 1335 C CA . LEU A 1 171 ? 7.849 11.691 -0.039 1.00 94.62 171 LEU A CA 1
ATOM 1336 C C . LEU A 1 171 ? 7.931 13.203 0.200 1.00 94.62 171 LEU A C 1
ATOM 1338 O O . LEU A 1 171 ? 8.873 13.850 -0.253 1.00 94.62 171 LEU A O 1
ATOM 1342 N N . ALA A 1 172 ? 6.987 13.776 0.950 1.00 93.12 172 ALA A N 1
ATOM 1343 C CA . ALA A 1 172 ? 7.019 15.197 1.289 1.00 93.12 172 ALA A CA 1
ATOM 1344 C C . ALA A 1 172 ? 8.259 15.580 2.119 1.00 93.12 172 ALA A C 1
ATOM 1346 O O . ALA A 1 172 ? 8.788 16.682 1.960 1.00 93.12 172 ALA A O 1
ATOM 1347 N N . HIS A 1 173 ? 8.740 14.678 2.978 1.00 93.44 173 HIS A N 1
ATOM 1348 C CA . HIS A 1 173 ? 10.000 14.850 3.700 1.00 93.44 173 HIS A CA 1
ATOM 1349 C C . HIS A 1 173 ? 11.219 14.623 2.796 1.00 93.44 173 HIS A C 1
ATOM 1351 O O . HIS A 1 173 ? 12.115 15.464 2.785 1.00 93.44 173 HIS A O 1
ATOM 1357 N N . ALA A 1 174 ? 11.220 13.558 1.990 1.00 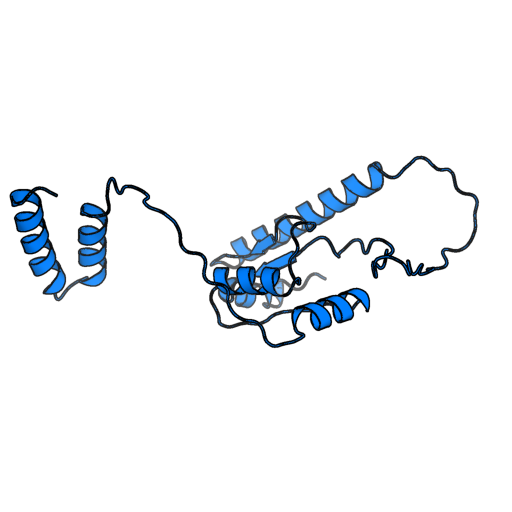90.94 174 ALA A N 1
ATOM 1358 C CA . ALA A 1 174 ? 12.308 13.190 1.078 1.00 90.94 174 ALA A CA 1
ATOM 1359 C C . ALA A 1 174 ? 12.622 14.269 0.027 1.00 90.94 174 ALA A C 1
ATOM 1361 O O . ALA A 1 174 ? 13.756 14.384 -0.425 1.00 90.94 174 ALA A O 1
ATOM 1362 N N . LEU A 1 175 ? 11.630 15.081 -0.352 1.00 90.69 175 LEU A N 1
ATOM 1363 C CA . LEU A 1 175 ? 11.788 16.177 -1.314 1.00 90.69 175 LEU A CA 1
ATOM 1364 C C . LEU A 1 175 ? 12.308 17.486 -0.695 1.00 90.69 175 LEU A C 1
ATOM 1366 O O . LEU A 1 175 ? 12.411 18.498 -1.393 1.00 90.69 175 LEU A O 1
ATOM 1370 N N . LYS A 1 176 ? 12.613 17.516 0.608 1.00 88.25 176 LYS A N 1
ATOM 1371 C CA . LYS A 1 176 ? 13.221 18.696 1.230 1.00 88.25 176 LYS A CA 1
ATOM 1372 C C . LYS A 1 176 ? 14.681 18.845 0.779 1.00 88.25 176 LYS A C 1
ATOM 1374 O O . LYS A 1 176 ? 15.398 17.852 0.716 1.00 88.25 176 LYS A O 1
ATOM 1379 N N . PRO A 1 177 ? 15.185 20.080 0.583 1.00 77.94 177 PRO A N 1
ATOM 1380 C CA . PRO A 1 177 ? 16.555 20.309 0.108 1.00 77.94 177 PRO A CA 1
ATOM 1381 C C . PRO A 1 177 ? 17.666 19.715 0.990 1.00 77.94 177 PRO A C 1
ATOM 1383 O O . PRO A 1 177 ? 18.779 19.522 0.520 1.00 77.94 177 PRO A O 1
ATOM 1386 N N . GLY A 1 178 ? 17.392 19.447 2.273 1.00 73.12 178 GLY A N 1
ATOM 1387 C CA . GLY A 1 178 ? 18.363 18.839 3.194 1.00 73.12 178 GLY A CA 1
ATOM 1388 C C . GLY A 1 178 ? 18.685 17.371 2.893 1.00 73.12 178 GLY A C 1
ATOM 1389 O O . GLY A 1 178 ? 19.715 16.881 3.343 1.00 73.12 178 GLY A O 1
ATOM 1390 N N . LEU A 1 179 ? 17.835 16.707 2.106 1.00 69.81 179 LEU A N 1
ATOM 1391 C CA . LEU A 1 179 ? 17.923 15.295 1.731 1.00 69.81 179 LEU A CA 1
ATOM 1392 C C . LEU A 1 179 ? 18.478 15.078 0.310 1.00 69.81 179 LEU A C 1
ATOM 1394 O O . LEU A 1 179 ? 18.597 13.938 -0.142 1.00 69.81 179 LEU A O 1
ATOM 1398 N N . GLU A 1 180 ? 18.852 16.149 -0.399 1.00 67.62 180 GLU A N 1
ATOM 1399 C CA . GLU A 1 180 ? 19.555 16.042 -1.679 1.00 67.62 180 GLU A CA 1
ATOM 1400 C C . GLU A 1 180 ? 20.963 15.468 -1.441 1.00 67.62 180 GLU A C 1
ATOM 1402 O O . GLU A 1 180 ? 21.852 16.146 -0.921 1.00 67.62 180 GLU A O 1
ATOM 1407 N N . MET A 1 181 ? 21.184 14.201 -1.815 1.00 56.56 181 MET A N 1
ATOM 1408 C CA . MET A 1 181 ? 22.529 13.619 -1.812 1.00 56.56 181 MET A CA 1
ATOM 1409 C C . MET A 1 181 ? 23.436 14.423 -2.752 1.00 56.56 181 MET A C 1
ATOM 1411 O O . MET A 1 181 ? 23.184 14.494 -3.955 1.00 56.56 181 MET A O 1
ATOM 1415 N N . THR A 1 182 ? 24.471 15.042 -2.179 1.00 39.50 182 THR A N 1
ATOM 1416 C CA . THR A 1 182 ? 25.532 15.763 -2.904 1.00 39.50 182 THR A CA 1
ATOM 1417 C C . THR A 1 182 ? 26.662 14.824 -3.300 1.00 39.50 182 THR A C 1
ATOM 1419 O O . THR A 1 182 ? 26.984 13.924 -2.491 1.00 39.50 182 THR A O 1
#

Radius of gyration: 25.3 Å; chains: 1; bounding box: 70×41×59 Å